Protein AF-A0A377K3U9-F1 (afdb_monomer)

InterPro domains:
  IPR036291 NAD(P)-binding domain superfamily [SSF51735] (12-87)
  IPR050812 Prephenate/Arogenate Dehydrogenase [PTHR21363] 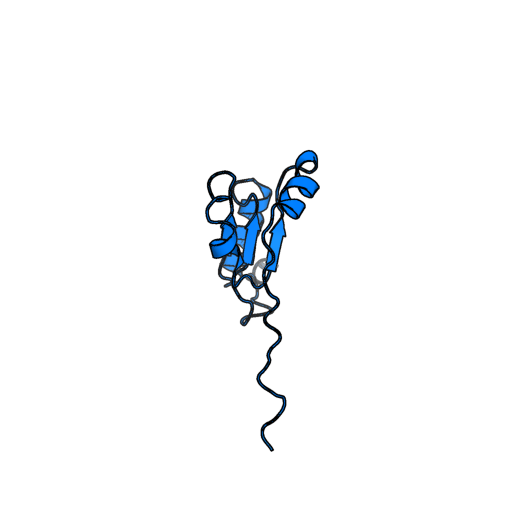(16-87)

Solvent-accessible surface area (backbone atoms only — not comparable to full-atom values): 6169 Å² total; per-residue (Å²): 136,87,80,82,86,72,94,78,75,75,65,58,70,59,86,61,80,85,59,44,38,35,33,26,35,31,23,91,39,78,66,18,45,50,51,49,52,52,39,47,64,19,72,45,54,73,44,74,41,48,92,87,38,62,95,46,39,56,68,70,39,48,66,35,58,43,77,45,84,43,59,64,77,94,47,41,67,62,51,59,73,65,53,63,90,52,59,80,79,70,83,87,79,83,80,86,83,130

Nearest PDB structures (foldseek):
  2pv7-assembly1_A  TM=9.446E-01  e=2.188E-06  Haemophilus influenzae
  2pv7-assembly1_B  TM=9.485E-01  e=3.216E-05  Haemophilus influenzae
  3gms-assembly1_A  T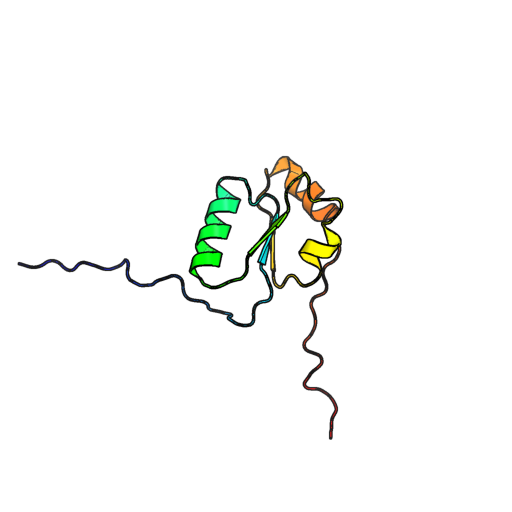M=4.801E-01  e=2.449E-01  Bacillus thuringiensis
  3od1-assembly1_B  TM=5.431E-01  e=3.148E+00  Halalkalibacterium halodurans
  3gzg-assembly3_C  TM=4.156E-01  e=2.103E+00  Xanthomonas citri

Secondary structure (DSSP, 8-state):
------S-------S-TTPPPEEEETTTSHHHHHHHHHHHHTT--EEEE-TT-GGGHHHHHTT-SEEEE-S-GGGHHHHHHHSPP------TTSS---

Structure (mmCIF, N/CA/C/O backbone):
data_AF-A0A377K3U9-F1
#
_entry.id   AF-A0A377K3U9-F1
#
loop_
_atom_site.group_PDB
_atom_site.id
_atom_site.type_symbol
_atom_site.label_atom_id
_atom_site.label_alt_id
_atom_site.label_comp_id
_atom_site.label_asym_id
_atom_site.label_entity_id
_atom_site.label_seq_id
_atom_site.pdbx_PDB_ins_code
_atom_site.Cartn_x
_atom_site.Cartn_y
_atom_site.Cartn_z
_atom_site.occupancy
_atom_site.B_iso_or_equiv
_atom_site.auth_seq_id
_atom_site.auth_comp_id
_atom_site.auth_asym_id
_atom_site.auth_atom_id
_atom_site.pdbx_PDB_model_num
ATOM 1 N N . MET A 1 1 ? 45.406 4.670 -19.158 1.00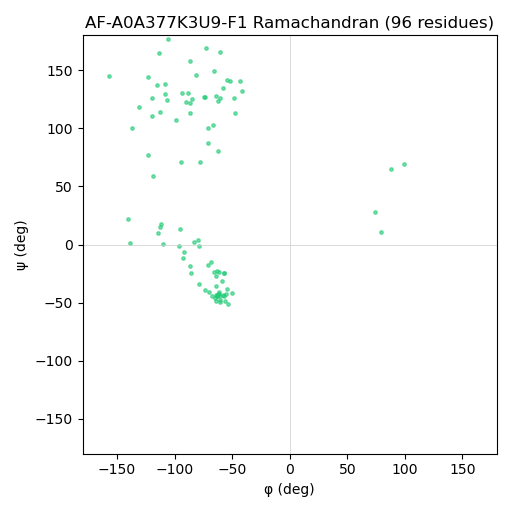 36.44 1 MET A N 1
ATOM 2 C CA . MET A 1 1 ? 45.153 3.946 -17.894 1.00 36.44 1 MET A CA 1
ATOM 3 C C . MET A 1 1 ? 43.668 4.061 -17.587 1.00 36.44 1 MET A C 1
ATOM 5 O O . MET A 1 1 ? 43.239 5.104 -17.121 1.00 36.44 1 MET A O 1
ATOM 9 N N . ASN A 1 2 ? 42.885 3.043 -17.957 1.00 34.53 2 ASN A N 1
ATOM 10 C CA . ASN A 1 2 ? 41.451 2.981 -17.670 1.00 34.53 2 ASN A CA 1
ATOM 11 C C . ASN A 1 2 ? 41.263 2.356 -16.288 1.00 34.53 2 ASN A C 1
ATOM 13 O O . ASN A 1 2 ? 41.562 1.176 -16.113 1.00 34.53 2 ASN A O 1
ATOM 17 N N . LEU A 1 3 ? 40.776 3.140 -15.329 1.00 43.34 3 L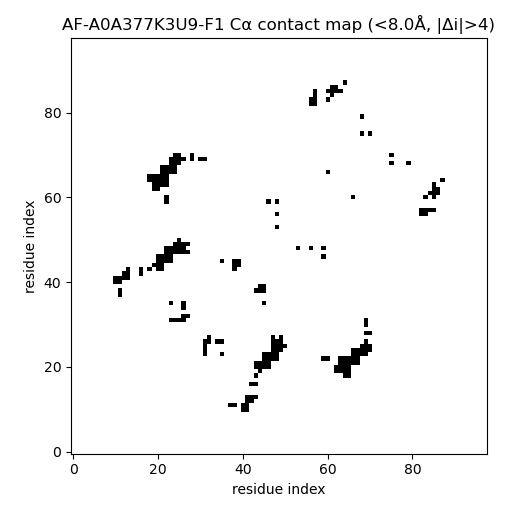EU A N 1
ATOM 18 C CA . LEU A 1 3 ? 40.200 2.606 -14.102 1.00 43.34 3 LEU A CA 1
ATOM 19 C C . LEU A 1 3 ? 38.700 2.408 -14.349 1.00 43.34 3 LEU A C 1
ATOM 21 O O . LEU A 1 3 ? 37.989 3.310 -14.782 1.00 43.34 3 LEU A O 1
ATOM 25 N N . THR A 1 4 ? 38.290 1.163 -14.158 1.00 35.50 4 THR A N 1
ATOM 26 C CA . THR A 1 4 ? 36.962 0.564 -14.315 1.00 35.50 4 THR A CA 1
ATOM 27 C C . THR A 1 4 ? 35.801 1.424 -13.798 1.00 35.50 4 THR A C 1
ATOM 29 O O . THR A 1 4 ? 35.836 1.835 -12.637 1.00 35.50 4 THR A O 1
ATOM 32 N N . PRO A 1 5 ? 34.714 1.608 -14.569 1.00 41.81 5 PRO A N 1
ATOM 33 C CA . PRO A 1 5 ? 33.411 1.912 -14.001 1.00 41.81 5 PRO A CA 1
ATOM 34 C C . PRO A 1 5 ? 32.674 0.606 -13.645 1.00 41.81 5 PRO A C 1
ATOM 36 O O . PRO A 1 5 ? 32.914 -0.435 -14.252 1.00 41.81 5 PRO A O 1
ATOM 39 N N . SER A 1 6 ? 31.714 0.706 -12.722 1.00 43.97 6 SER A N 1
ATOM 40 C CA . SER A 1 6 ? 30.626 -0.252 -12.437 1.00 43.97 6 SER A CA 1
ATOM 41 C C . SER A 1 6 ? 30.775 -1.241 -11.262 1.00 43.97 6 SER A C 1
ATOM 43 O O . SER A 1 6 ? 30.727 -2.455 -11.406 1.00 43.97 6 SER A O 1
ATOM 45 N N . GLU A 1 7 ? 30.736 -0.708 -10.037 1.00 39.12 7 GLU A N 1
ATOM 46 C CA . GLU A 1 7 ? 29.976 -1.373 -8.954 1.00 39.12 7 GLU A CA 1
ATOM 47 C C . GLU A 1 7 ? 28.458 -1.101 -9.051 1.00 39.12 7 GLU A C 1
ATOM 49 O O . GLU A 1 7 ? 27.671 -1.638 -8.278 1.00 39.12 7 GLU A O 1
ATOM 54 N N . ASN A 1 8 ? 28.023 -0.309 -10.037 1.00 44.47 8 ASN A N 1
ATOM 55 C CA . ASN A 1 8 ? 26.649 0.179 -10.159 1.00 44.47 8 ASN A CA 1
ATOM 56 C C . ASN A 1 8 ? 25.740 -0.657 -11.085 1.00 44.47 8 ASN A C 1
ATOM 58 O O . ASN A 1 8 ? 24.667 -0.191 -11.450 1.00 44.47 8 ASN A O 1
ATOM 62 N N . ASP A 1 9 ? 26.151 -1.872 -11.469 1.00 44.03 9 ASP A N 1
ATOM 63 C CA . ASP A 1 9 ? 25.446 -2.678 -12.487 1.00 44.03 9 ASP A CA 1
ATOM 64 C C . ASP A 1 9 ? 24.762 -3.939 -11.932 1.00 44.03 9 ASP A C 1
ATOM 66 O O . ASP A 1 9 ? 24.394 -4.869 -12.649 1.00 44.03 9 ASP A O 1
ATOM 70 N N . LYS A 1 10 ? 24.546 -3.989 -10.613 1.00 49.78 10 LYS A N 1
ATOM 71 C CA . LYS A 1 10 ? 23.612 -4.948 -10.014 1.00 49.78 10 LYS A CA 1
ATOM 72 C C . LYS A 1 10 ? 22.268 -4.255 -9.857 1.00 49.78 10 LYS A C 1
ATOM 74 O O . LYS A 1 10 ? 21.866 -3.925 -8.745 1.00 49.78 10 LYS A O 1
ATOM 79 N N . GLY A 1 11 ? 21.603 -4.014 -10.988 1.00 55.00 11 GLY A N 1
ATOM 80 C CA . GLY A 1 11 ? 20.203 -3.599 -11.010 1.00 55.00 11 GLY A CA 1
ATOM 81 C C . GLY A 1 11 ? 19.392 -4.427 -10.012 1.00 55.00 11 GLY A C 1
ATOM 82 O O . GLY A 1 11 ? 19.670 -5.612 -9.807 1.00 55.00 11 GLY A O 1
ATOM 83 N N . PHE A 1 12 ? 18.455 -3.774 -9.331 1.00 62.59 12 PHE A N 1
ATOM 84 C CA . PHE A 1 12 ? 17.631 -4.384 -8.298 1.00 62.59 12 PHE A CA 1
ATOM 85 C C . PHE A 1 12 ? 17.050 -5.722 -8.785 1.00 62.59 12 PHE A C 1
ATOM 87 O O . PHE A 1 12 ? 16.277 -5.768 -9.739 1.00 62.59 12 PHE A O 1
ATOM 94 N N . LYS A 1 13 ? 17.477 -6.830 -8.172 1.00 70.81 13 LYS A N 1
ATOM 95 C CA . LYS A 1 13 ? 17.087 -8.176 -8.608 1.00 70.81 13 LYS A CA 1
ATOM 96 C C . LYS A 1 13 ? 15.790 -8.590 -7.922 1.00 70.81 13 LYS A C 1
ATOM 98 O O . LYS A 1 13 ? 15.699 -8.543 -6.696 1.00 70.81 13 LYS A O 1
ATOM 103 N N . THR A 1 14 ? 14.822 -9.075 -8.694 1.00 78.38 14 THR A N 1
ATOM 104 C CA . THR A 1 14 ? 13.628 -9.737 -8.155 1.00 78.38 14 THR A CA 1
ATOM 105 C C . THR A 1 14 ? 14.019 -11.101 -7.588 1.00 78.38 14 THR A C 1
ATOM 107 O O . THR A 1 14 ? 14.225 -12.055 -8.334 1.00 78.38 14 THR A O 1
ATOM 110 N N . LEU A 1 15 ? 14.166 -11.200 -6.267 1.00 79.44 15 LEU A N 1
ATOM 111 C CA . LEU A 1 15 ? 14.549 -12.454 -5.605 1.00 79.44 15 LEU A CA 1
ATOM 112 C C . LEU A 1 15 ? 13.371 -13.426 -5.465 1.00 79.44 15 LEU A C 1
ATOM 114 O O . LEU A 1 15 ? 13.560 -14.631 -5.598 1.00 79.44 15 LEU A O 1
ATOM 118 N N . CYS A 1 16 ? 12.160 -12.902 -5.256 1.00 82.75 16 CYS A N 1
ATOM 119 C CA . CYS A 1 16 ? 10.934 -13.690 -5.131 1.00 82.75 16 CYS A CA 1
ATOM 120 C C . CYS A 1 16 ? 9.895 -13.233 -6.170 1.00 82.75 16 CYS A C 1
ATOM 122 O O . CYS A 1 16 ? 8.958 -12.526 -5.811 1.00 82.75 16 CYS A O 1
ATOM 124 N N . PRO A 1 17 ? 10.016 -13.605 -7.458 1.00 80.25 17 PRO A N 1
ATOM 125 C CA . PRO A 1 17 ? 9.131 -13.097 -8.515 1.00 80.25 17 PRO A CA 1
ATOM 126 C C . PRO A 1 17 ? 7.647 -13.439 -8.330 1.00 80.25 17 PRO A C 1
ATOM 128 O O . PRO A 1 17 ? 6.786 -12.743 -8.853 1.00 80.25 17 PRO A O 1
ATOM 131 N N . SER A 1 18 ? 7.342 -14.503 -7.583 1.00 84.38 18 SER A N 1
ATOM 132 C CA . SER A 1 18 ? 5.977 -14.914 -7.236 1.00 84.38 18 SER A CA 1
ATOM 133 C C . SER A 1 18 ? 5.396 -14.166 -6.032 1.00 84.38 18 SER A C 1
ATOM 135 O O . SER A 1 18 ? 4.282 -14.475 -5.602 1.00 84.38 18 SER A O 1
ATOM 137 N N . L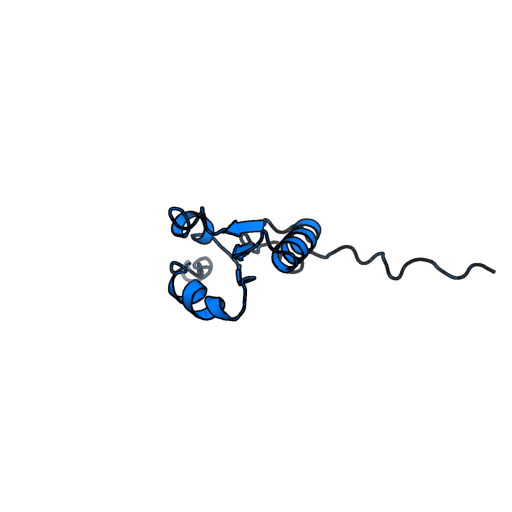EU A 1 19 ? 6.134 -13.207 -5.456 1.00 86.06 19 LEU A N 1
ATOM 138 C CA . LEU A 1 19 ? 5.637 -12.409 -4.346 1.00 86.06 19 LEU A CA 1
ATOM 139 C C . LEU A 1 19 ? 4.412 -11.617 -4.812 1.00 86.06 19 LEU A C 1
ATOM 141 O O . LEU A 1 19 ? 4.467 -10.840 -5.767 1.00 86.06 19 LEU A O 1
ATOM 145 N N . ARG A 1 20 ? 3.300 -11.821 -4.105 1.00 89.44 20 ARG A N 1
ATOM 146 C CA . ARG A 1 20 ? 2.097 -10.994 -4.238 1.00 89.44 20 ARG A CA 1
ATOM 147 C C . ARG A 1 20 ? 2.423 -9.532 -3.881 1.00 89.44 20 ARG A C 1
ATOM 149 O O . ARG A 1 20 ? 3.472 -9.280 -3.291 1.00 89.44 20 ARG A O 1
ATOM 156 N N . PRO A 1 21 ? 1.557 -8.558 -4.200 1.00 94.44 21 PRO A N 1
ATOM 157 C CA . PRO A 1 21 ? 1.889 -7.147 -4.035 1.00 94.44 21 PRO A CA 1
ATOM 158 C C . PRO A 1 21 ? 2.409 -6.796 -2.638 1.00 94.44 21 PRO A C 1
ATOM 160 O O . PRO A 1 21 ? 1.919 -7.309 -1.626 1.00 94.44 21 PRO A O 1
ATOM 163 N N . VAL A 1 22 ? 3.408 -5.918 -2.600 1.00 96.00 22 VAL A N 1
ATOM 164 C CA . VAL A 1 22 ? 3.928 -5.343 -1.361 1.00 96.00 22 VAL A CA 1
ATOM 165 C C . VAL A 1 22 ? 3.099 -4.115 -1.026 1.00 96.00 22 VAL A C 1
ATOM 167 O O . VAL A 1 22 ? 3.038 -3.175 -1.817 1.00 96.00 22 VAL A O 1
ATOM 170 N N . VAL A 1 23 ? 2.475 -4.104 0.147 1.00 97.38 23 VAL A N 1
ATOM 171 C CA . VAL A 1 23 ? 1.781 -2.919 0.656 1.00 97.38 23 VAL A CA 1
ATOM 172 C C . VAL A 1 23 ? 2.732 -2.123 1.539 1.00 97.38 23 VAL A C 1
ATOM 174 O O . VAL A 1 23 ? 3.353 -2.681 2.439 1.00 97.38 23 VAL A O 1
ATOM 177 N N . ILE A 1 24 ? 2.835 -0.817 1.310 1.00 97.94 24 ILE A N 1
ATOM 178 C CA . ILE A 1 24 ? 3.608 0.101 2.148 1.00 97.94 24 ILE A CA 1
ATOM 179 C C . ILE A 1 24 ? 2.642 1.054 2.851 1.00 97.94 24 ILE A C 1
ATOM 181 O O . ILE A 1 24 ? 1.993 1.883 2.214 1.00 97.94 24 ILE A O 1
ATOM 185 N N . VAL A 1 25 ? 2.566 0.947 4.175 1.00 97.81 25 VAL A N 1
ATOM 186 C CA . VAL A 1 25 ? 1.791 1.852 5.030 1.00 97.81 25 VAL A CA 1
ATOM 187 C C . VAL A 1 25 ? 2.642 3.076 5.352 1.00 97.81 25 VAL A C 1
ATOM 189 O O . VAL A 1 25 ? 3.758 2.927 5.852 1.00 97.81 25 VAL A O 1
ATOM 192 N N . GLY A 1 26 ? 2.141 4.281 5.075 1.00 96.31 26 GLY A N 1
ATOM 193 C CA . GLY A 1 26 ? 2.951 5.506 5.149 1.00 96.31 26 GLY A CA 1
ATOM 194 C C . GLY A 1 26 ? 3.951 5.643 3.992 1.00 96.31 26 GLY A C 1
ATOM 195 O O . GLY A 1 26 ? 5.020 6.244 4.141 1.00 96.31 26 GLY A O 1
ATOM 196 N N . GLY A 1 27 ? 3.626 5.059 2.835 1.00 93.88 27 GLY A N 1
ATOM 197 C CA . GLY A 1 27 ? 4.429 5.110 1.614 1.00 93.88 27 GLY A CA 1
ATOM 198 C C . GLY A 1 27 ? 4.739 6.521 1.098 1.00 93.88 27 GLY A C 1
ATOM 199 O O . GLY A 1 27 ? 5.763 6.729 0.458 1.00 93.88 27 GLY A O 1
ATOM 200 N N . GLY A 1 28 ? 3.917 7.516 1.424 1.00 92.56 28 GLY A N 1
ATOM 201 C CA . GLY A 1 28 ? 4.093 8.913 1.038 1.00 92.56 28 GLY A CA 1
ATOM 202 C C . GLY A 1 28 ? 5.248 9.625 1.748 1.00 92.56 28 GLY A C 1
ATOM 203 O O . GLY A 1 28 ? 5.711 10.660 1.254 1.00 92.56 28 GLY A O 1
ATOM 204 N N . GLY A 1 29 ? 5.737 9.080 2.868 1.00 94.38 29 GLY A N 1
ATOM 205 C CA . GLY A 1 29 ? 6.897 9.588 3.602 1.00 94.38 29 GLY A CA 1
ATOM 206 C C . GLY A 1 29 ? 8.231 9.328 2.891 1.00 94.38 29 GLY A C 1
ATOM 207 O O . GLY A 1 29 ? 8.312 8.561 1.936 1.00 94.38 29 GLY A O 1
ATOM 208 N N . GLN A 1 30 ? 9.317 9.942 3.376 1.00 94.75 30 GLN A N 1
ATOM 209 C CA . GLN A 1 30 ? 10.646 9.815 2.748 1.00 94.75 30 GLN A CA 1
ATOM 210 C C . GLN A 1 30 ? 11.110 8.354 2.643 1.00 94.75 30 GLN A C 1
ATOM 212 O O . GLN A 1 30 ? 11.593 7.932 1.592 1.00 94.75 30 GLN A O 1
ATOM 217 N N . MET A 1 31 ? 10.929 7.572 3.713 1.00 95.06 31 MET A N 1
ATOM 218 C CA . MET A 1 31 ? 11.309 6.157 3.713 1.00 95.06 31 MET A CA 1
ATOM 219 C C . MET A 1 31 ? 10.363 5.285 2.900 1.00 95.06 31 MET A C 1
ATOM 221 O O . MET A 1 31 ? 10.831 4.432 2.148 1.00 95.06 31 MET A O 1
ATOM 225 N N . GLY A 1 32 ? 9.063 5.561 2.965 1.00 96.00 32 GLY A N 1
ATOM 226 C CA . GLY A 1 32 ? 8.061 4.886 2.152 1.00 96.00 32 GLY A CA 1
ATOM 227 C C . GLY A 1 32 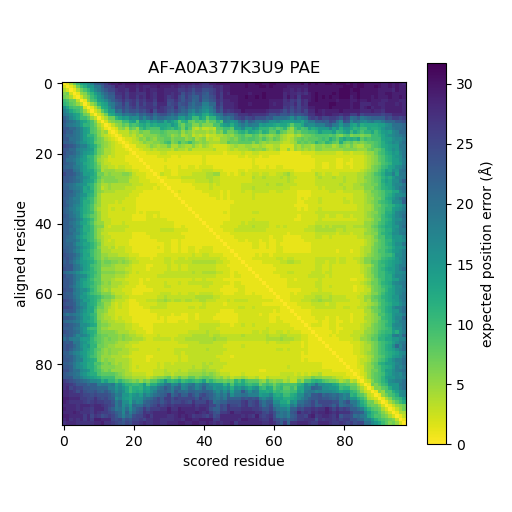? 8.361 4.994 0.656 1.00 96.00 32 GLY A C 1
ATOM 228 O O . GLY A 1 32 ? 8.445 3.974 -0.024 1.00 96.00 32 GLY A O 1
ATOM 229 N N . ARG A 1 33 ? 8.657 6.209 0.174 1.00 96.81 33 ARG A N 1
ATOM 230 C CA . ARG A 1 33 ? 9.024 6.478 -1.227 1.00 96.81 33 ARG A CA 1
ATOM 231 C C . ARG A 1 33 ? 10.325 5.796 -1.639 1.00 96.81 33 ARG A C 1
ATOM 233 O O . ARG A 1 33 ? 10.465 5.367 -2.784 1.00 96.81 33 ARG A O 1
ATOM 240 N N . LEU A 1 34 ? 11.298 5.693 -0.726 1.00 95.62 34 LEU A N 1
ATOM 241 C CA . LEU A 1 34 ? 12.535 4.961 -1.005 1.00 95.62 34 LEU A CA 1
ATOM 242 C C . LEU A 1 34 ? 12.237 3.474 -1.232 1.00 95.62 34 LEU A C 1
ATOM 244 O O . LEU A 1 34 ? 12.688 2.914 -2.232 1.00 95.62 34 LEU A O 1
ATOM 248 N N . PHE A 1 35 ? 11.465 2.845 -0.342 1.00 96.00 35 PHE A N 1
ATOM 249 C CA . PHE A 1 35 ? 11.077 1.441 -0.492 1.00 96.00 35 PHE A CA 1
ATOM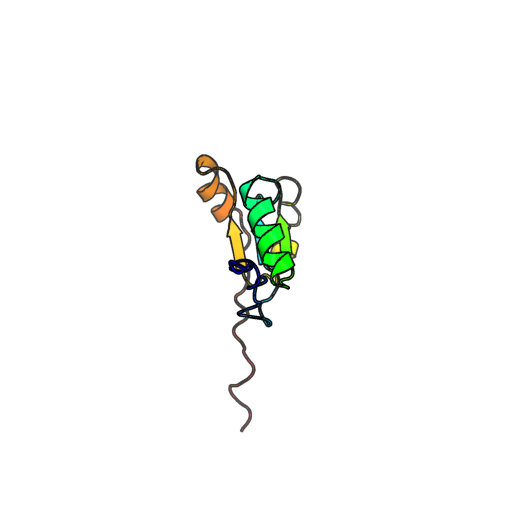 250 C C . PHE A 1 35 ? 10.224 1.207 -1.736 1.00 96.00 35 PHE A C 1
ATOM 252 O O . PHE A 1 35 ? 10.512 0.275 -2.483 1.00 96.00 35 PHE A O 1
ATOM 259 N N . GLU A 1 36 ? 9.246 2.073 -2.004 1.00 96.44 36 GLU A N 1
ATOM 260 C CA . GLU A 1 36 ? 8.435 2.036 -3.223 1.00 96.44 36 GLU A CA 1
ATOM 261 C C . GLU A 1 36 ? 9.325 2.027 -4.470 1.00 96.44 36 GLU A C 1
ATOM 263 O O . GLU A 1 36 ? 9.202 1.134 -5.311 1.00 96.44 36 GLU A O 1
ATOM 268 N N . LYS A 1 37 ? 10.277 2.965 -4.562 1.00 95.06 37 LYS A N 1
ATOM 269 C CA . LYS A 1 37 ? 11.206 3.056 -5.693 1.00 95.06 37 LYS A CA 1
ATOM 270 C C . LYS A 1 37 ? 12.050 1.791 -5.835 1.00 95.06 37 LYS A C 1
ATOM 272 O O . LYS A 1 37 ? 12.142 1.249 -6.931 1.00 95.06 37 LYS A O 1
ATOM 277 N N . MET A 1 38 ? 12.672 1.319 -4.754 1.00 94.44 38 MET A N 1
ATOM 278 C CA . MET A 1 38 ? 13.545 0.138 -4.796 1.00 94.44 38 MET A CA 1
ATOM 279 C C . MET A 1 38 ? 12.774 -1.130 -5.178 1.00 94.44 38 MET A C 1
ATOM 281 O O . MET A 1 38 ? 13.243 -1.900 -6.013 1.00 94.44 38 MET A O 1
ATOM 285 N N . LEU A 1 39 ? 11.584 -1.340 -4.613 1.00 94.81 39 LEU A N 1
ATOM 286 C CA . LEU A 1 39 ? 10.755 -2.514 -4.892 1.00 94.81 39 LEU A CA 1
ATOM 287 C C . LEU A 1 39 ? 10.179 -2.482 -6.309 1.00 94.81 39 LEU A C 1
ATOM 289 O O . LEU A 1 39 ? 10.223 -3.498 -6.999 1.00 94.81 39 LEU A O 1
ATOM 293 N N . THR A 1 40 ? 9.733 -1.314 -6.775 1.00 93.94 40 THR A N 1
ATOM 294 C CA . THR A 1 40 ? 9.264 -1.134 -8.157 1.00 93.94 40 THR A CA 1
ATOM 295 C C . THR A 1 40 ? 10.397 -1.387 -9.153 1.00 93.94 40 THR A C 1
ATOM 297 O O . THR A 1 40 ? 10.215 -2.126 -10.117 1.00 93.94 40 THR A O 1
ATOM 300 N N . LEU A 1 41 ? 11.602 -0.857 -8.895 1.00 92.38 41 LEU A N 1
ATOM 301 C CA . LEU A 1 41 ? 12.788 -1.144 -9.714 1.00 92.38 41 LEU A CA 1
ATOM 302 C C . LEU A 1 41 ? 13.204 -2.620 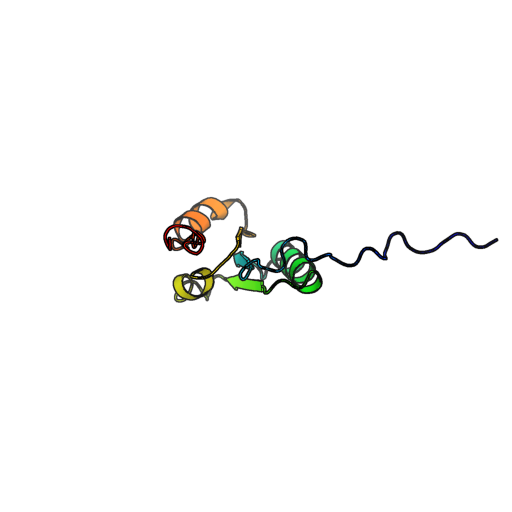-9.653 1.00 92.38 41 LEU A C 1
ATOM 304 O O . LEU A 1 41 ? 13.777 -3.126 -10.611 1.00 92.38 41 LEU A O 1
ATOM 308 N N . SER A 1 42 ? 12.892 -3.310 -8.553 1.00 90.56 42 SER A N 1
ATOM 309 C CA . SER A 1 42 ? 13.075 -4.757 -8.408 1.00 90.56 42 SER A CA 1
ATOM 310 C C . SER A 1 42 ? 11.964 -5.573 -9.081 1.00 90.56 42 SER A C 1
ATOM 312 O O . SER A 1 42 ? 11.948 -6.784 -8.901 1.00 90.56 42 SER A O 1
ATOM 314 N N . GLY A 1 43 ? 11.005 -4.967 -9.789 1.00 90.75 43 GLY A N 1
ATOM 315 C CA . GLY A 1 43 ? 9.920 -5.678 -10.479 1.00 90.75 43 GLY A CA 1
ATOM 316 C C . GLY A 1 43 ? 8.753 -6.133 -9.595 1.00 90.75 43 GLY A C 1
ATOM 317 O O . GLY A 1 43 ? 7.907 -6.893 -10.063 1.00 90.75 43 GLY A O 1
ATOM 318 N N . TYR A 1 44 ? 8.673 -5.686 -8.338 1.00 94.81 44 TYR A N 1
ATOM 319 C CA . TYR A 1 44 ? 7.520 -5.977 -7.484 1.00 94.81 44 TYR A CA 1
ATOM 320 C C . TYR A 1 44 ? 6.357 -5.028 -7.776 1.00 94.81 44 TYR A C 1
ATOM 322 O O . TYR A 1 44 ? 6.550 -3.839 -8.031 1.00 94.81 44 TYR A O 1
ATOM 330 N N . GLN A 1 45 ? 5.131 -5.540 -7.656 1.00 95.25 45 GLN A N 1
ATOM 331 C CA . GLN A 1 45 ? 3.952 -4.684 -7.561 1.00 95.25 45 GLN A CA 1
ATOM 332 C C . GLN A 1 45 ? 3.903 -4.054 -6.169 1.00 95.25 45 GLN A C 1
ATOM 334 O O . GLN A 1 45 ? 3.940 -4.768 -5.165 1.00 95.25 45 GLN A O 1
ATOM 339 N N . VAL A 1 46 ? 3.800 -2.729 -6.114 1.00 96.81 46 VAL A N 1
ATOM 340 C CA . VAL A 1 46 ? 3.724 -1.969 -4.865 1.00 96.81 46 VAL A CA 1
ATOM 341 C C . VAL A 1 46 ? 2.364 -1.289 -4.769 1.00 96.81 46 VAL A C 1
ATOM 343 O O . VAL A 1 46 ? 1.863 -0.740 -5.750 1.00 96.81 46 VAL A O 1
ATOM 346 N N . ARG A 1 47 ? 1.761 -1.328 -3.582 1.00 97.62 47 ARG A N 1
ATOM 347 C CA . ARG A 1 47 ? 0.557 -0.570 -3.233 1.00 97.62 47 ARG A CA 1
ATOM 348 C C . ARG A 1 47 ? 0.848 0.294 -2.021 1.00 97.62 47 ARG A C 1
ATOM 350 O O . ARG A 1 47 ? 1.563 -0.132 -1.116 1.00 97.62 47 ARG A O 1
ATOM 357 N N . ILE A 1 48 ? 0.274 1.485 -1.991 1.00 97.56 48 ILE A N 1
ATOM 358 C CA . ILE A 1 48 ? 0.455 2.427 -0.892 1.00 97.56 48 ILE A CA 1
ATOM 359 C C . ILE A 1 48 ? -0.839 2.502 -0.081 1.00 97.56 48 ILE A C 1
ATOM 361 O O . ILE A 1 48 ? -1.924 2.504 -0.659 1.00 97.56 48 ILE A O 1
ATOM 365 N N . LEU A 1 49 ? -0.710 2.532 1.245 1.00 97.50 49 LEU A N 1
ATOM 366 C CA . LEU A 1 49 ? -1.802 2.795 2.180 1.00 97.50 49 LEU A CA 1
ATOM 367 C C . LEU A 1 49 ? -1.454 4.046 2.993 1.00 97.50 49 LEU A C 1
ATOM 369 O O . LEU A 1 49 ? -0.545 4.022 3.829 1.00 97.50 49 LEU A O 1
ATOM 373 N N . GLU A 1 50 ? -2.178 5.135 2.746 1.00 96.75 50 GLU A N 1
ATOM 374 C CA . GLU A 1 50 ? -2.050 6.405 3.460 1.00 96.75 50 GLU A CA 1
ATOM 375 C C . GLU A 1 50 ? -3.210 6.660 4.430 1.00 96.75 50 GLU A C 1
ATOM 377 O O . GLU A 1 50 ? -4.178 5.909 4.528 1.00 96.75 50 GLU A O 1
ATOM 382 N N . GLN A 1 51 ? -3.127 7.772 5.168 1.00 93.12 51 GLN A N 1
ATOM 383 C CA . GLN A 1 51 ? -4.132 8.165 6.162 1.00 93.12 51 GLN A CA 1
ATOM 384 C C . GLN A 1 51 ? -5.560 8.316 5.608 1.00 93.12 51 GLN A C 1
ATOM 386 O O . GLN A 1 51 ? -6.512 8.200 6.371 1.00 93.12 51 GLN A O 1
ATOM 391 N N . HIS A 1 52 ? -5.727 8.585 4.315 1.00 95.62 52 HIS A N 1
ATOM 392 C CA . HIS A 1 52 ? -7.044 8.729 3.688 1.00 95.62 52 HIS A CA 1
ATOM 393 C C . HIS A 1 52 ? -7.579 7.413 3.106 1.00 95.62 52 HIS A C 1
ATOM 395 O O . HIS A 1 52 ? -8.730 7.359 2.686 1.00 95.62 52 HIS A O 1
ATOM 401 N N . ASP A 1 53 ? -6.772 6.350 3.110 1.00 96.81 53 ASP A N 1
ATOM 402 C CA . ASP A 1 53 ? -7.123 5.059 2.516 1.00 96.81 53 ASP A CA 1
ATOM 403 C C . ASP A 1 53 ? -7.677 4.060 3.537 1.00 96.81 53 ASP A C 1
ATOM 405 O O . ASP A 1 53 ? -8.031 2.940 3.168 1.00 96.81 53 ASP A O 1
ATOM 409 N N . TRP A 1 54 ? -7.755 4.429 4.822 1.00 94.94 54 TRP A N 1
ATOM 410 C CA . TRP A 1 54 ? -8.135 3.501 5.893 1.00 94.94 54 TRP A CA 1
ATOM 411 C C . TRP A 1 54 ? -9.520 2.875 5.697 1.00 94.94 54 TRP A C 1
ATOM 413 O O . TRP A 1 54 ? -9.692 1.704 6.030 1.00 94.94 54 TRP A O 1
ATOM 423 N N . ASP A 1 55 ? -10.458 3.587 5.068 1.00 96.31 55 ASP A N 1
ATOM 424 C CA . ASP A 1 55 ? -11.785 3.057 4.718 1.00 96.31 55 ASP A CA 1
ATOM 425 C C . ASP A 1 55 ? -11.715 1.884 3.724 1.00 96.31 55 ASP A C 1
ATOM 427 O O . ASP A 1 55 ? -12.622 1.058 3.652 1.00 96.31 55 ASP A O 1
ATOM 431 N N . ARG A 1 56 ? -10.617 1.786 2.967 1.00 95.69 56 ARG A N 1
ATOM 432 C CA . ARG A 1 56 ? -10.343 0.748 1.962 1.00 95.69 56 ARG A CA 1
ATOM 433 C C . ARG A 1 56 ? -9.165 -0.146 2.351 1.00 95.69 56 ARG A C 1
ATOM 435 O O . ARG A 1 56 ? -8.704 -0.942 1.534 1.00 95.69 56 ARG A O 1
ATOM 442 N N . ALA A 1 57 ? -8.670 -0.040 3.588 1.00 95.56 57 ALA A N 1
ATOM 443 C CA . ALA A 1 57 ? -7.480 -0.756 4.043 1.00 95.56 57 ALA A CA 1
ATOM 444 C C . ALA A 1 57 ? -7.601 -2.269 3.830 1.00 95.56 57 ALA A C 1
AT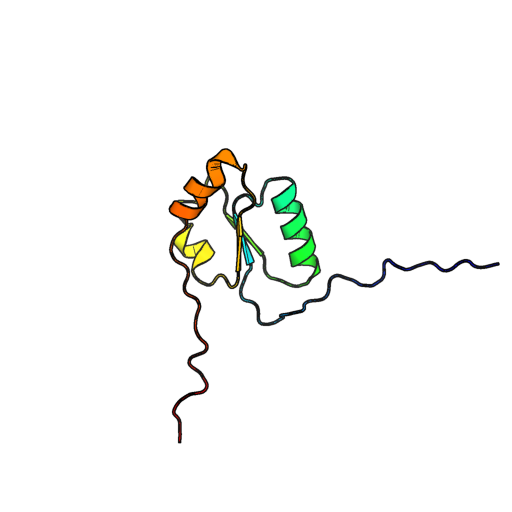OM 446 O O . ALA A 1 57 ? -6.655 -2.889 3.350 1.00 95.56 57 ALA A O 1
ATOM 447 N N . ALA A 1 58 ? -8.770 -2.844 4.137 1.00 93.94 58 ALA A N 1
ATOM 448 C CA . ALA A 1 58 ? -9.037 -4.272 3.978 1.00 93.94 58 ALA A CA 1
ATOM 449 C C . ALA A 1 58 ? -8.843 -4.738 2.529 1.00 93.94 58 ALA A C 1
ATOM 451 O O . ALA A 1 58 ? -8.182 -5.747 2.299 1.00 93.94 58 ALA A O 1
ATOM 452 N N . ASP A 1 59 ? -9.333 -3.968 1.558 1.00 94.38 59 ASP A N 1
ATOM 453 C CA . ASP A 1 59 ? -9.183 -4.287 0.139 1.00 94.38 59 ASP A CA 1
ATOM 454 C C . ASP A 1 59 ? -7.721 -4.181 -0.297 1.00 94.38 59 ASP A C 1
ATOM 456 O O . ASP A 1 59 ? -7.204 -5.072 -0.973 1.00 94.38 59 ASP A O 1
ATOM 460 N N . ILE A 1 60 ? -7.035 -3.115 0.133 1.00 95.06 60 ILE A N 1
ATOM 461 C CA . ILE A 1 60 ? -5.641 -2.838 -0.232 1.00 95.06 60 ILE A CA 1
ATOM 462 C C . ILE A 1 60 ? -4.711 -3.960 0.241 1.00 95.06 60 ILE A C 1
ATOM 464 O O . ILE A 1 60 ? -3.810 -4.346 -0.511 1.00 95.06 60 ILE A O 1
ATOM 468 N N . VAL A 1 61 ? -4.934 -4.490 1.453 1.00 94.12 61 VAL A N 1
ATOM 469 C CA . VAL A 1 61 ? -4.089 -5.539 2.053 1.00 94.12 61 VAL A CA 1
ATOM 470 C C . VAL A 1 61 ? -4.566 -6.968 1.787 1.00 94.12 61 VAL A C 1
ATOM 472 O O . VAL A 1 61 ? -3.815 -7.901 2.060 1.00 94.12 61 VAL A O 1
ATOM 475 N N . SER A 1 62 ? -5.780 -7.161 1.264 1.00 91.06 62 SER A N 1
ATOM 476 C CA . SER A 1 62 ? -6.457 -8.469 1.170 1.00 91.06 62 SER A CA 1
ATOM 477 C C . SER A 1 62 ? -5.609 -9.593 0.555 1.00 91.06 62 SER A C 1
ATOM 479 O O . SER A 1 62 ? -5.599 -10.720 1.055 1.00 91.06 62 SER A O 1
ATOM 481 N N . ASP A 1 63 ? -4.862 -9.292 -0.505 1.00 90.75 63 ASP A N 1
ATOM 482 C CA . ASP A 1 63 ? -3.987 -10.212 -1.230 1.00 90.75 63 ASP A CA 1
ATOM 483 C C . ASP A 1 63 ? -2.497 -9.861 -1.083 1.00 90.75 63 ASP A C 1
ATOM 485 O O . ASP A 1 63 ? -1.681 -10.425 -1.816 1.00 90.75 63 ASP A O 1
ATOM 489 N N . ALA A 1 64 ? -2.120 -9.012 -0.123 1.00 92.56 64 ALA A N 1
ATOM 490 C CA . ALA A 1 64 ? -0.732 -8.616 0.096 1.00 92.56 64 ALA A CA 1
ATOM 491 C C . ALA A 1 64 ? 0.176 -9.829 0.363 1.00 92.56 64 ALA A C 1
ATOM 493 O O . ALA A 1 64 ? -0.155 -10.731 1.137 1.00 92.56 64 ALA A O 1
ATOM 494 N N . GLY A 1 65 ? 1.342 -9.846 -0.287 1.00 91.81 65 GLY A N 1
ATOM 495 C CA . GLY A 1 65 ? 2.406 -10.819 -0.016 1.00 91.81 65 GLY A CA 1
ATOM 496 C C . GLY A 1 65 ? 3.321 -10.381 1.120 1.00 91.81 65 GLY A C 1
ATOM 497 O O . GLY A 1 65 ? 3.941 -11.216 1.770 1.00 91.81 65 GLY A O 1
ATOM 498 N N . MET A 1 66 ? 3.394 -9.071 1.351 1.00 92.81 66 MET A N 1
ATOM 499 C CA . MET A 1 66 ? 4.192 -8.442 2.393 1.00 92.81 66 MET A CA 1
ATOM 500 C C . MET A 1 66 ? 3.609 -7.064 2.715 1.00 92.81 66 MET A C 1
ATOM 502 O O . MET A 1 66 ? 3.148 -6.363 1.814 1.00 92.81 66 MET A O 1
ATOM 506 N N . VAL A 1 67 ? 3.675 -6.665 3.986 1.00 95.44 67 VAL A N 1
ATOM 507 C CA . VAL A 1 67 ? 3.324 -5.314 4.438 1.00 95.44 67 VAL A CA 1
ATOM 508 C C . VAL A 1 67 ? 4.552 -4.673 5.083 1.00 95.44 67 VAL A C 1
ATOM 510 O O . VAL A 1 67 ? 5.146 -5.249 5.991 1.00 95.44 67 VAL A O 1
ATOM 513 N N . ILE A 1 68 ? 4.934 -3.482 4.621 1.00 96.12 68 ILE A N 1
ATOM 514 C CA . ILE A 1 68 ? 5.984 -2.644 5.210 1.00 96.12 68 ILE A CA 1
ATOM 515 C C . ILE A 1 68 ? 5.309 -1.470 5.917 1.00 96.12 68 ILE A C 1
ATOM 517 O O . ILE A 1 68 ? 4.568 -0.711 5.297 1.00 96.12 68 ILE A O 1
ATOM 521 N N . VAL A 1 69 ? 5.589 -1.288 7.206 1.00 96.69 69 VAL A N 1
ATOM 522 C CA . VAL A 1 69 ? 5.074 -0.161 7.994 1.00 96.69 69 VAL A CA 1
ATOM 523 C C . VAL A 1 69 ? 6.154 0.918 8.083 1.00 96.69 69 VAL A C 1
ATOM 525 O O . VAL A 1 69 ? 7.155 0.748 8.772 1.00 96.69 69 VAL A O 1
ATOM 528 N N . SER A 1 70 ? 5.960 2.025 7.364 1.00 96.88 70 SER A N 1
ATOM 529 C CA . SER A 1 70 ? 6.887 3.161 7.263 1.00 96.88 70 SER A CA 1
ATOM 530 C C . SER A 1 70 ? 6.237 4.448 7.794 1.00 96.88 70 SER A C 1
ATOM 532 O O . SER A 1 70 ? 6.114 5.453 7.093 1.00 96.88 70 SER A O 1
ATOM 534 N N . VAL A 1 71 ? 5.820 4.423 9.057 1.00 96.19 71 VAL A N 1
ATOM 535 C CA . VAL A 1 71 ? 5.168 5.549 9.748 1.00 96.19 71 VAL A CA 1
ATOM 536 C C . VAL A 1 71 ? 6.058 6.079 10.881 1.00 96.19 71 VAL A C 1
ATOM 538 O O . VAL A 1 71 ? 7.005 5.398 11.278 1.00 96.19 71 VAL A O 1
ATOM 541 N N . PRO A 1 72 ? 5.799 7.282 11.431 1.00 94.88 72 PRO A N 1
ATOM 542 C CA . PRO A 1 72 ? 6.518 7.751 12.611 1.00 94.88 72 PRO A CA 1
ATOM 543 C C . PRO A 1 72 ? 6.438 6.754 13.778 1.00 94.88 72 PRO A C 1
ATOM 545 O O . PRO A 1 72 ? 5.386 6.169 14.043 1.00 94.88 72 PRO A O 1
ATOM 548 N N . ILE A 1 73 ? 7.542 6.596 14.517 1.00 95.75 73 ILE A N 1
ATOM 549 C CA . ILE A 1 73 ? 7.662 5.563 15.562 1.00 95.75 73 ILE A CA 1
ATOM 550 C C . ILE A 1 73 ? 6.534 5.629 16.606 1.00 95.75 73 ILE A C 1
ATOM 552 O O . ILE A 1 73 ? 5.981 4.605 16.989 1.00 95.75 73 ILE A O 1
ATOM 556 N N . HIS A 1 74 ? 6.113 6.838 16.984 1.00 96.12 74 HIS A N 1
ATOM 557 C CA . HIS A 1 74 ? 5.093 7.078 18.008 1.00 96.12 74 HIS A CA 1
ATOM 558 C C . HIS A 1 74 ? 3.671 6.640 17.611 1.00 96.12 74 HIS A C 1
ATOM 560 O O . HIS A 1 74 ? 2.819 6.527 18.484 1.00 96.12 74 HIS A O 1
ATOM 566 N N . VAL A 1 75 ? 3.402 6.380 16.325 1.00 95.19 75 VAL A N 1
ATOM 567 C CA . VAL A 1 75 ? 2.109 5.841 15.854 1.00 95.19 75 VAL A CA 1
ATOM 568 C C . VAL A 1 75 ? 2.204 4.398 15.362 1.00 95.19 75 VAL A C 1
ATOM 570 O O . VAL A 1 75 ? 1.202 3.838 14.926 1.00 95.19 75 VAL A O 1
ATOM 573 N N . THR A 1 76 ? 3.386 3.776 15.415 1.00 94.81 76 THR A N 1
ATOM 574 C CA . THR A 1 76 ? 3.617 2.457 14.802 1.00 94.81 76 THR A CA 1
ATOM 575 C C . THR A 1 76 ? 2.711 1.379 15.397 1.00 94.81 76 THR A C 1
ATOM 577 O O . THR A 1 76 ? 2.036 0.679 14.646 1.00 94.81 76 THR A O 1
ATOM 580 N N . GLU A 1 77 ? 2.614 1.288 16.727 1.00 97.12 77 GLU A N 1
ATOM 581 C CA . GLU A 1 77 ? 1.736 0.309 17.390 1.00 97.12 77 GLU A CA 1
ATOM 582 C C . GLU A 1 77 ? 0.259 0.531 17.050 1.00 97.12 77 GLU A C 1
ATOM 584 O O . GLU A 1 77 ? -0.456 -0.417 16.729 1.00 97.12 77 GLU A O 1
ATOM 589 N N . GLN A 1 78 ? -0.191 1.790 17.048 1.00 96.12 78 GLN A N 1
ATOM 590 C CA . GLN A 1 78 ? -1.564 2.140 16.685 1.00 96.12 78 GLN A CA 1
ATOM 591 C C . GLN A 1 78 ? -1.881 1.727 15.243 1.00 96.12 78 GLN A C 1
ATOM 593 O O . GLN A 1 78 ? -2.967 1.223 14.969 1.00 96.12 78 GLN A O 1
ATOM 598 N N . VAL A 1 79 ? -0.946 1.956 14.321 1.00 95.88 79 VAL A N 1
ATOM 599 C CA . VAL A 1 79 ? -1.090 1.580 12.913 1.00 95.88 79 VAL A CA 1
ATOM 600 C C . VAL A 1 79 ? -1.154 0.063 12.768 1.00 95.88 79 VAL A C 1
ATOM 602 O O . VAL A 1 79 ? -2.062 -0.426 12.105 1.00 95.88 79 VAL A O 1
ATOM 605 N N . ILE A 1 80 ? -0.267 -0.682 13.433 1.00 94.81 80 ILE A N 1
ATOM 606 C CA . ILE A 1 80 ? -0.285 -2.152 13.415 1.00 94.81 80 ILE A CA 1
ATOM 607 C C . ILE A 1 80 ? -1.606 -2.689 13.977 1.00 94.81 80 ILE A C 1
ATOM 609 O O . ILE A 1 80 ? -2.212 -3.559 13.364 1.00 94.81 80 ILE A O 1
ATOM 613 N N . GLY A 1 81 ? -2.095 -2.134 15.089 1.00 95.19 81 GLY A N 1
ATOM 614 C CA . GLY A 1 81 ? -3.369 -2.542 15.687 1.00 95.19 81 GLY A CA 1
ATOM 615 C C . GLY A 1 81 ? -4.602 -2.225 14.832 1.00 95.19 81 GLY A C 1
ATOM 616 O O . GLY A 1 81 ? -5.631 -2.875 14.987 1.00 95.19 81 GLY A O 1
ATOM 617 N N . LYS A 1 82 ? -4.514 -1.242 13.925 1.00 94.94 82 LYS A N 1
ATOM 618 C CA . LYS A 1 82 ? -5.581 -0.902 12.969 1.00 94.94 82 LYS A CA 1
ATOM 619 C C . LYS A 1 82 ? -5.526 -1.716 11.681 1.00 94.94 82 LYS A C 1
ATOM 621 O O . LYS A 1 82 ? -6.515 -1.725 10.948 1.00 94.94 82 LYS A O 1
ATOM 626 N N . LEU A 1 83 ? -4.387 -2.332 11.361 1.00 93.94 83 LEU A N 1
ATOM 627 C CA . LEU A 1 83 ? -4.256 -3.072 10.115 1.00 93.94 83 LEU A CA 1
ATOM 628 C C . LEU A 1 83 ? -5.225 -4.258 10.114 1.00 93.94 83 LEU A C 1
ATOM 630 O O . LEU A 1 83 ? -5.221 -5.056 11.055 1.00 93.94 83 LEU A O 1
ATOM 634 N N . PRO A 1 84 ? -6.052 -4.395 9.066 1.00 90.81 84 PRO A N 1
ATOM 635 C CA . PRO A 1 84 ? -6.916 -5.548 8.961 1.00 90.81 84 PRO A CA 1
ATOM 636 C C . PRO A 1 84 ? -6.068 -6.813 8.784 1.00 90.81 84 PRO A C 1
ATOM 638 O O . PRO A 1 84 ? -4.979 -6.761 8.198 1.00 90.81 84 PRO A O 1
ATOM 641 N N . PRO A 1 85 ? -6.552 -7.964 9.275 1.00 85.31 85 PRO A N 1
ATOM 642 C CA . PRO A 1 85 ? -5.873 -9.227 9.061 1.00 85.31 85 PRO A CA 1
ATOM 643 C C . PRO A 1 85 ? -5.784 -9.501 7.558 1.00 85.31 85 PRO A C 1
ATOM 645 O O . PRO A 1 85 ? -6.791 -9.504 6.852 1.00 85.31 85 PRO A O 1
ATOM 648 N N . PHE A 1 86 ? -4.574 -9.753 7.071 1.00 78.50 86 PHE A N 1
ATOM 649 C CA . PHE A 1 86 ? -4.336 -10.201 5.707 1.00 78.50 86 PHE A CA 1
ATOM 650 C C . PHE A 1 86 ? -3.907 -11.664 5.755 1.00 78.50 86 PHE A C 1
ATOM 652 O O . PHE A 1 86 ? -3.061 -12.068 6.550 1.00 78.50 86 PHE A O 1
ATOM 659 N N . THR A 1 87 ? -4.563 -12.494 4.949 1.00 64.06 87 THR A N 1
ATOM 660 C CA . THR A 1 87 ? -4.334 -13.939 4.964 1.00 64.06 87 THR A CA 1
ATOM 661 C C . THR A 1 87 ? -2.996 -14.261 4.300 1.00 64.06 87 THR A C 1
ATOM 663 O O . THR A 1 87 ? -2.749 -13.915 3.136 1.00 64.06 87 THR A O 1
ATOM 666 N N . GLU A 1 88 ? -2.143 -15.002 5.007 1.00 61.31 88 GLU A N 1
ATOM 667 C CA . GLU A 1 88 ? -1.139 -15.826 4.349 1.00 61.31 88 GLU A CA 1
ATOM 668 C C . GLU A 1 88 ? -1.902 -16.916 3.598 1.00 61.31 88 GLU A C 1
ATOM 670 O O . GLU A 1 88 ? -2.445 -17.848 4.193 1.00 61.31 88 GLU A O 1
ATOM 675 N N . ARG A 1 89 ? -2.039 -16.766 2.276 1.00 58.50 89 ARG A N 1
ATOM 676 C CA . ARG A 1 89 ? -2.628 -17.828 1.465 1.00 58.50 89 ARG A CA 1
ATOM 677 C C . ARG A 1 89 ? -1.602 -18.955 1.426 1.00 58.50 89 ARG A C 1
ATOM 679 O O . ARG A 1 89 ? -0.756 -18.979 0.537 1.00 58.50 89 ARG A O 1
ATOM 686 N N . LEU A 1 90 ? -1.652 -19.843 2.422 1.00 52.94 90 LEU A N 1
ATOM 687 C CA . LEU A 1 90 ? -0.929 -21.108 2.405 1.00 52.94 90 LEU A CA 1
ATOM 688 C C . LEU A 1 90 ? -1.209 -21.748 1.046 1.00 52.94 90 LEU A C 1
ATOM 690 O O . LEU A 1 90 ? -2.372 -21.854 0.645 1.00 52.94 90 LEU A O 1
ATOM 694 N N . TYR A 1 91 ? -0.154 -22.101 0.312 1.00 48.19 91 TYR A N 1
ATOM 695 C CA . TYR A 1 91 ? -0.250 -22.788 -0.972 1.00 48.19 91 TYR A CA 1
ATOM 696 C C . TYR A 1 91 ? -0.919 -24.158 -0.763 1.00 48.19 91 TYR A C 1
ATOM 698 O O . TYR A 1 91 ? -0.262 -25.190 -0.677 1.00 48.19 91 TYR A O 1
ATOM 706 N N . SER A 1 92 ? -2.249 -24.180 -0.676 1.00 46.84 92 SER A N 1
ATOM 707 C CA . SER A 1 92 ? -3.067 -25.390 -0.723 1.00 46.84 92 SER A CA 1
ATOM 708 C C . SER A 1 92 ? -3.177 -25.827 -2.183 1.00 46.84 92 SER A C 1
ATOM 710 O O . SER A 1 92 ? -4.189 -25.617 -2.845 1.00 46.84 92 SER A O 1
ATOM 712 N N . GLY A 1 93 ? -2.066 -26.317 -2.729 1.00 53.84 93 GLY A N 1
ATOM 713 C CA . GLY A 1 93 ? -1.975 -26.760 -4.122 1.00 53.84 93 GLY A CA 1
ATOM 714 C C . GLY A 1 93 ? -1.183 -28.047 -4.328 1.00 53.84 93 GLY A C 1
ATOM 715 O O . GLY A 1 93 ? -1.032 -28.472 -5.466 1.00 53.84 93 GLY A O 1
ATOM 716 N N . LEU A 1 94 ? -0.668 -28.674 -3.264 1.00 53.09 94 LEU A N 1
ATOM 717 C CA . LEU A 1 94 ? 0.183 -29.863 -3.395 1.00 53.09 94 LEU A CA 1
ATOM 718 C C . LEU A 1 94 ? -0.055 -30.945 -2.340 1.00 53.09 94 LEU A C 1
ATOM 720 O O . LEU A 1 94 ? 0.816 -31.779 -2.113 1.00 53.09 94 LEU A O 1
ATOM 724 N N . ILE A 1 95 ? -1.229 -30.971 -1.705 1.00 58.91 95 ILE A N 1
ATOM 725 C CA . ILE A 1 95 ? -1.592 -32.086 -0.832 1.00 58.91 95 ILE A CA 1
ATOM 726 C C . ILE A 1 95 ? -3.002 -32.567 -1.192 1.00 58.91 95 ILE A C 1
ATOM 728 O O . ILE A 1 95 ? -3.972 -31.821 -1.082 1.00 58.91 95 ILE A O 1
ATOM 732 N N . TRP A 1 96 ? -3.052 -33.835 -1.616 1.00 47.19 96 TRP A N 1
ATOM 733 C CA . TRP A 1 96 ? -4.215 -34.687 -1.898 1.00 47.19 96 TRP A CA 1
ATOM 734 C C . TRP A 1 96 ? -4.823 -34.631 -3.307 1.00 47.19 96 TRP A C 1
ATOM 736 O O . TRP A 1 96 ? -6.007 -34.363 -3.483 1.00 47.19 96 TRP A O 1
ATOM 746 N N . HIS A 1 97 ? -4.054 -35.056 -4.312 1.00 43.72 97 HIS A N 1
ATOM 747 C CA . HIS A 1 97 ? -4.635 -35.903 -5.356 1.00 43.72 97 HIS A CA 1
ATOM 748 C C . HIS A 1 97 ? -3.679 -37.051 -5.715 1.00 43.72 97 HIS A C 1
ATOM 750 O O . HIS A 1 97 ? -2.766 -36.872 -6.510 1.00 43.72 97 HIS A O 1
ATOM 756 N N . ARG A 1 98 ? -4.002 -38.215 -5.130 1.00 40.78 98 ARG A N 1
ATOM 757 C CA . ARG A 1 98 ? -3.547 -39.587 -5.413 1.00 40.78 98 ARG A CA 1
ATOM 758 C C . ARG A 1 98 ? -2.099 -39.961 -5.084 1.00 40.78 98 ARG A C 1
ATOM 760 O O . ARG A 1 98 ? -1.169 -39.433 -5.720 1.00 40.78 98 ARG A O 1
#

Mean predicted aligned error: 9.39 Å

Radius of gyration: 17.64 Å; Cα contacts (8 Å, |Δi|>4): 120; chains: 1; bounding box: 57×49×36 Å

Sequence (98 aa):
MNLTPSENDKGFKTLCPSLRPVVIVGGGGQMGRLFEKMLTLSGYQVRILEQHDWDRAADIVSDAGMVIVSVPIHVTEQVIGKLPPFTERLYSGLIWHR

Foldseek 3Di:
DDDDDDVPPPFQAQPPLVFAEEEEEVLVDPVSVVCVVSCVSNVHHYHYDYPVCLVVLCVRQQGHSYYHYDDPPVCRVVVVVSRDDHDPPDPPPPPDDD

Organism: Escherichia coli (NCBI:txid562)

pLDDT: mean 82.21, std 20.27, range [34.53, 97.94]